Protein AF-A0A920VJS2-F1 (afdb_monomer_lite)

Secondary structure (DSSP, 8-state):
--------------------------------S--GGG--GGGS---TT--HHHHHHSSS-EEEEEEEETTEEEEEEEE----TT--TBTTTB-TTSPPPS-SSPPPEEEESSPP-------

Structure (mmCIF, N/CA/C/O backbone):
data_AF-A0A920VJS2-F1
#
_entry.id   AF-A0A920VJS2-F1
#
loop_
_atom_site.group_PDB
_atom_site.id
_atom_site.type_symbol
_atom_site.label_atom_id
_atom_site.label_alt_id
_atom_site.label_comp_id
_atom_site.label_asym_id
_atom_site.label_entity_id
_atom_site.label_seq_id
_atom_site.pdbx_PDB_ins_code
_atom_site.Cartn_x
_atom_site.Cartn_y
_atom_site.Cartn_z
_atom_site.occupancy
_atom_site.B_iso_or_equiv
_atom_site.auth_seq_id
_atom_site.auth_comp_id
_atom_site.auth_asym_id
_atom_site.auth_atom_id
_atom_site.pdbx_PDB_model_num
ATOM 1 N N . MET A 1 1 ? -6.999 79.832 37.143 1.00 40.31 1 MET A N 1
ATOM 2 C CA . MET A 1 1 ? -7.218 80.051 35.693 1.00 40.31 1 MET A CA 1
ATOM 3 C C . MET A 1 1 ? -7.128 78.674 35.048 1.00 40.31 1 MET A C 1
ATOM 5 O O . MET A 1 1 ? -6.073 78.083 35.143 1.00 40.31 1 MET A O 1
ATOM 9 N N . ARG A 1 2 ? -8.162 78.013 34.533 1.00 49.00 2 ARG A N 1
ATOM 10 C CA . ARG A 1 2 ? -9.349 78.442 33.795 1.00 49.00 2 ARG A CA 1
ATOM 11 C C . ARG A 1 2 ? -10.411 77.348 33.998 1.00 49.00 2 ARG A C 1
ATOM 13 O O . ARG A 1 2 ? -10.088 76.167 34.033 1.00 49.00 2 ARG A O 1
ATOM 20 N N . HIS A 1 3 ? -11.641 77.786 34.221 1.00 42.69 3 HIS A N 1
ATOM 21 C CA . HIS A 1 3 ? -12.819 76.976 34.513 1.00 42.69 3 HIS A CA 1
ATOM 22 C C . HIS A 1 3 ? -13.339 76.235 33.277 1.00 42.69 3 HIS A C 1
ATOM 24 O O . HIS A 1 3 ? -13.283 76.801 32.190 1.00 42.69 3 HIS A O 1
ATOM 30 N N . GLN A 1 4 ? -13.963 75.073 33.487 1.00 55.25 4 GLN A N 1
ATOM 31 C CA . GLN A 1 4 ? -15.057 74.504 32.676 1.00 55.25 4 GLN A CA 1
ATOM 32 C C . GLN A 1 4 ? -15.723 73.406 33.535 1.00 55.25 4 GLN A C 1
ATOM 34 O O . GLN A 1 4 ? -15.227 72.295 33.631 1.00 55.25 4 GLN A O 1
ATOM 39 N N . ARG A 1 5 ? -16.561 73.773 34.513 1.00 54.84 5 ARG A N 1
ATOM 40 C CA . ARG A 1 5 ? -18.038 73.818 34.456 1.00 54.84 5 ARG A CA 1
ATOM 41 C C . ARG A 1 5 ? -18.692 72.520 33.959 1.00 54.84 5 ARG A C 1
ATOM 43 O O . ARG A 1 5 ? -18.907 72.337 32.769 1.00 54.84 5 ARG A O 1
ATOM 50 N N . PHE A 1 6 ? -19.059 71.695 34.940 1.00 47.50 6 PHE A N 1
ATOM 51 C CA . PHE A 1 6 ? -20.085 70.657 34.882 1.00 47.50 6 PHE A CA 1
ATOM 52 C C . PHE A 1 6 ? -21.443 71.228 34.429 1.00 47.50 6 PHE A C 1
ATOM 54 O O . PHE A 1 6 ? -21.915 72.217 34.989 1.00 47.50 6 PHE A O 1
ATOM 61 N N . ALA A 1 7 ? -22.074 70.561 33.465 1.00 56.50 7 ALA A N 1
ATOM 62 C CA . ALA A 1 7 ? -23.500 70.601 33.127 1.00 56.50 7 ALA A CA 1
ATOM 63 C C . ALA A 1 7 ? -23.780 69.309 32.332 1.00 56.50 7 ALA A C 1
ATOM 65 O O . ALA A 1 7 ? -23.021 69.003 31.425 1.00 56.50 7 ALA A O 1
ATOM 66 N N . GLY A 1 8 ? -24.769 68.465 32.590 1.00 46.72 8 GLY A N 1
ATOM 67 C CA . GLY A 1 8 ? -25.819 68.432 33.588 1.00 46.72 8 GLY A CA 1
ATOM 68 C C . GLY A 1 8 ? -26.556 67.088 33.474 1.00 46.72 8 GLY A C 1
ATOM 69 O O . GLY A 1 8 ? -26.403 66.370 32.490 1.00 46.72 8 GLY A O 1
ATOM 70 N N . SER A 1 9 ? -27.365 66.810 34.493 1.00 53.47 9 SER A N 1
ATOM 71 C CA . SER A 1 9 ? -28.583 65.989 34.441 1.00 53.47 9 SER A CA 1
ATOM 72 C C . SER A 1 9 ? -28.469 64.483 34.166 1.00 53.47 9 SER A C 1
ATOM 74 O O . SER A 1 9 ? -28.627 63.994 33.055 1.00 53.47 9 SER A O 1
ATOM 76 N N . LEU A 1 10 ? -28.315 63.751 35.273 1.00 51.38 10 LEU A N 1
ATOM 77 C CA . LEU A 1 10 ? -29.266 62.748 35.772 1.00 51.38 10 LEU A CA 1
ATOM 78 C C . LEU A 1 10 ? -30.374 62.308 34.789 1.00 51.38 10 LEU A C 1
ATOM 80 O O . LEU A 1 10 ? -31.390 62.986 34.677 1.00 51.38 10 LEU A O 1
ATOM 84 N N . LEU A 1 11 ? -30.248 61.103 34.230 1.00 54.19 11 LEU A N 1
ATOM 85 C CA . LEU A 1 11 ? -31.375 60.178 34.114 1.00 54.19 11 LEU A CA 1
ATOM 86 C C . LEU A 1 11 ? -30.905 58.761 34.445 1.00 54.19 11 LEU A C 1
ATOM 88 O O . LEU A 1 11 ? -30.004 58.194 33.833 1.00 54.19 11 LEU A O 1
ATOM 92 N N . ILE A 1 12 ? -31.540 58.241 35.486 1.00 56.69 12 ILE A N 1
ATOM 93 C CA . ILE A 1 12 ? -31.446 56.890 36.011 1.00 56.69 12 ILE A CA 1
ATOM 94 C C . ILE A 1 12 ? -31.999 55.947 34.940 1.00 56.69 12 ILE A C 1
ATOM 96 O O . ILE A 1 12 ? -33.199 55.924 34.688 1.00 56.69 12 ILE A O 1
ATOM 100 N N . GLY A 1 13 ? -31.118 55.177 34.313 1.00 51.78 13 GLY A N 1
ATOM 101 C CA . GLY A 1 13 ? -31.475 54.031 33.487 1.00 51.78 13 GLY A CA 1
ATOM 102 C C . GLY A 1 13 ? -30.937 52.772 34.146 1.00 51.78 13 GLY A C 1
ATOM 103 O O . GLY A 1 13 ? -29.876 52.286 33.772 1.00 51.78 13 GLY A O 1
ATOM 104 N N . VAL A 1 14 ? -31.639 52.269 35.163 1.00 56.59 14 VAL A N 1
ATOM 105 C CA . VAL A 1 14 ? -31.426 50.912 35.680 1.00 56.59 14 VAL A CA 1
ATOM 106 C C . VAL A 1 14 ? -31.945 49.954 34.611 1.00 56.59 14 VAL A C 1
ATOM 108 O O . VAL A 1 14 ? -33.103 49.550 34.618 1.00 56.59 14 VAL A O 1
ATOM 111 N N . SER A 1 15 ? -31.101 49.622 33.641 1.00 56.94 15 SER A N 1
ATOM 112 C CA . SER A 1 15 ? -31.339 48.483 32.765 1.00 56.94 15 SER A CA 1
ATOM 113 C C . SER A 1 15 ? -30.997 47.219 33.547 1.00 56.94 15 SER A C 1
ATOM 115 O O . SER A 1 15 ? -29.845 46.788 33.598 1.00 56.94 15 SER A O 1
ATOM 117 N N . VAL A 1 16 ? -32.025 46.656 34.190 1.00 59.31 16 VAL A N 1
ATOM 118 C CA . VAL A 1 16 ? -32.076 45.261 34.637 1.00 59.31 16 VAL A CA 1
ATOM 119 C C . VAL A 1 16 ? -31.898 44.389 33.393 1.00 59.31 16 VAL A C 1
ATOM 121 O O . VAL A 1 16 ? -32.855 44.063 32.696 1.00 59.31 16 VAL A O 1
ATOM 124 N N . GLY A 1 17 ? -30.648 44.070 33.068 1.00 55.94 17 GLY A N 1
ATOM 125 C CA . GLY A 1 17 ? -30.332 43.017 32.116 1.00 55.94 17 GLY A CA 1
ATOM 126 C C . GLY A 1 17 ? -30.635 41.687 32.784 1.00 55.94 17 GLY A C 1
ATOM 127 O O . GLY A 1 17 ? -29.929 41.296 33.713 1.00 55.94 17 GLY A O 1
ATOM 128 N N . LEU A 1 18 ? -31.714 41.030 32.352 1.00 58.72 18 LEU A N 1
ATOM 129 C CA . LEU A 1 18 ? -32.032 39.661 32.735 1.00 58.72 18 LEU A CA 1
ATOM 130 C C . LEU A 1 18 ? -30.788 38.786 32.553 1.00 58.72 18 LEU A C 1
ATOM 132 O O . LEU A 1 18 ? -30.291 38.607 31.441 1.00 58.72 18 LEU A O 1
ATOM 136 N N . LEU A 1 19 ? -30.331 38.209 33.660 1.00 58.69 19 LEU A N 1
ATOM 137 C CA . LEU A 1 19 ? -29.404 37.092 33.684 1.00 58.69 19 LEU A CA 1
ATOM 138 C C . LEU A 1 19 ? -30.169 35.868 33.160 1.00 58.69 19 LEU A C 1
ATOM 140 O O . LEU A 1 19 ? -30.732 35.084 33.920 1.00 58.69 19 LEU A O 1
ATOM 144 N N . ALA A 1 20 ? -30.266 35.744 31.839 1.00 43.41 20 ALA A N 1
ATOM 145 C CA . ALA A 1 20 ? -30.648 34.489 31.228 1.00 43.41 20 ALA A CA 1
ATOM 146 C C . ALA A 1 20 ? -29.435 33.559 31.341 1.00 43.41 20 ALA A C 1
ATOM 148 O O . ALA A 1 20 ? -28.423 33.767 30.673 1.00 43.41 20 ALA A O 1
ATOM 149 N N . CYS A 1 21 ? -29.538 32.515 32.165 1.00 53.91 21 CYS A N 1
ATOM 150 C CA . CYS A 1 21 ? -28.802 31.279 31.923 1.00 53.91 21 CYS A CA 1
ATOM 151 C C . CYS A 1 21 ? -29.292 30.704 30.585 1.00 53.91 21 CYS A C 1
ATOM 153 O O . CYS A 1 21 ? -30.068 29.757 30.543 1.00 53.91 21 CYS A O 1
ATOM 155 N N . GLY A 1 22 ? -28.856 31.308 29.481 1.00 48.66 22 GLY A N 1
ATOM 156 C CA . GLY A 1 22 ? -28.837 30.690 28.167 1.00 48.66 22 GLY A CA 1
ATOM 157 C C . GLY A 1 22 ? -27.683 29.705 28.160 1.00 48.66 22 GLY A C 1
ATOM 158 O O . GLY A 1 22 ? -26.642 29.964 27.567 1.00 48.66 22 GLY A O 1
ATOM 159 N N . GLY A 1 23 ? -27.839 28.620 28.922 1.00 41.88 23 GLY A N 1
ATOM 160 C CA . GLY A 1 23 ? -27.014 27.444 28.747 1.00 41.88 23 GLY A CA 1
ATOM 161 C C . GLY A 1 23 ? -27.247 26.976 27.323 1.00 41.88 23 GLY A C 1
ATOM 162 O O . GLY A 1 23 ? -28.293 26.402 27.023 1.00 41.88 23 GLY A O 1
ATOM 163 N N . ASN A 1 24 ? -26.289 27.264 26.449 1.00 48.38 24 ASN A N 1
ATOM 164 C CA . ASN A 1 24 ? -26.153 26.576 25.183 1.00 48.38 24 ASN A CA 1
ATOM 165 C C . ASN A 1 24 ? -25.807 25.128 25.536 1.00 48.38 24 ASN A C 1
ATOM 167 O O . ASN A 1 24 ? -24.648 24.732 25.571 1.00 48.38 24 ASN A O 1
ATOM 171 N N . ALA A 1 25 ? -26.823 24.339 25.876 1.00 45.47 25 ALA A N 1
ATOM 172 C CA . ALA A 1 25 ? -26.763 22.913 25.661 1.00 45.47 25 ALA A CA 1
ATOM 173 C C . ALA A 1 25 ? -26.771 22.758 24.142 1.00 45.47 25 ALA A C 1
ATOM 175 O O . ALA A 1 25 ? -27.825 22.611 23.521 1.00 45.47 25 ALA A O 1
ATOM 176 N N . GLU A 1 26 ? -25.587 22.888 23.539 1.00 45.81 26 GLU A N 1
ATOM 177 C CA . GLU A 1 26 ? -25.295 22.263 22.263 1.00 45.81 26 GLU A CA 1
ATOM 178 C C . GLU A 1 26 ? -25.679 20.804 22.455 1.00 45.81 26 GLU A C 1
ATOM 180 O O . GLU A 1 26 ? -24.975 20.009 23.074 1.00 45.81 26 GLU A O 1
ATOM 185 N N . THR A 1 27 ? -26.899 20.500 22.021 1.00 40.72 27 THR A N 1
ATOM 186 C CA . THR A 1 27 ? -27.347 19.145 21.802 1.00 40.72 27 THR A CA 1
ATOM 187 C C . THR A 1 27 ? -26.340 18.604 20.813 1.00 40.72 27 THR A C 1
ATOM 189 O O . THR A 1 27 ? -26.380 18.938 19.630 1.00 40.72 27 THR A O 1
ATOM 192 N N . GLN A 1 28 ? -25.375 17.848 21.329 1.00 46.50 28 GLN A N 1
ATOM 193 C CA . GLN A 1 28 ? -24.562 16.968 20.524 1.00 46.50 28 GLN A CA 1
ATOM 194 C C . GLN A 1 28 ? -25.572 16.076 19.830 1.00 46.50 28 GLN A C 1
ATOM 196 O O . GLN A 1 28 ? -26.199 15.215 20.453 1.00 46.50 28 GLN A O 1
ATOM 201 N N . ALA A 1 29 ? -25.805 16.381 18.553 1.00 44.97 29 ALA A N 1
ATOM 202 C CA . ALA A 1 29 ? -26.405 15.437 17.647 1.00 44.97 29 ALA A CA 1
ATOM 203 C C . ALA A 1 29 ? -25.696 14.112 17.921 1.00 44.97 29 ALA A C 1
ATOM 205 O O . ALA A 1 29 ? -24.460 14.059 17.955 1.00 44.97 29 ALA A O 1
ATOM 206 N N . ALA A 1 30 ? -26.488 13.085 18.233 1.00 45.16 30 ALA A N 1
ATOM 207 C CA . ALA A 1 30 ? -26.000 11.719 18.268 1.00 45.16 30 ALA A CA 1
ATOM 208 C C . ALA A 1 30 ? -25.097 11.536 17.042 1.00 45.16 30 ALA A C 1
ATOM 210 O O . ALA A 1 30 ? -25.489 12.025 15.976 1.00 45.16 30 ALA A O 1
ATOM 211 N N . PRO A 1 31 ? -23.896 10.945 17.189 1.00 47.59 31 PRO A N 1
ATOM 212 C CA . PRO A 1 31 ? -22.996 10.808 16.059 1.00 47.59 31 PRO A CA 1
ATOM 213 C C . PRO A 1 31 ? -23.802 10.194 14.922 1.00 47.59 31 PRO A C 1
ATOM 215 O O . PRO A 1 31 ? -24.432 9.147 15.104 1.00 47.59 31 PRO A O 1
ATOM 218 N N . GLU A 1 32 ? -23.859 10.926 13.805 1.00 54.16 32 GLU A N 1
ATOM 219 C CA . GLU A 1 32 ? -24.397 10.413 12.556 1.00 54.16 32 GLU A CA 1
ATOM 220 C C . GLU A 1 32 ? -23.826 9.015 12.341 1.00 54.16 32 GLU A C 1
ATOM 222 O O . GLU A 1 32 ? -22.688 8.741 12.737 1.00 54.16 32 GLU A O 1
ATOM 227 N N . GLU A 1 33 ? -24.646 8.135 11.768 1.00 52.91 33 GLU A N 1
ATOM 228 C CA . GLU A 1 33 ? -24.279 6.779 11.369 1.00 52.91 33 GLU A CA 1
ATOM 229 C C . GLU A 1 33 ? -22.789 6.680 11.043 1.00 52.91 33 GLU A C 1
ATOM 231 O O . GLU A 1 33 ? -22.273 7.453 10.242 1.00 52.91 33 GLU A O 1
ATOM 236 N N . MET A 1 34 ? -22.100 5.766 11.722 1.00 45.97 34 MET A N 1
ATOM 237 C CA . MET A 1 34 ? -20.654 5.586 11.680 1.00 45.97 34 MET A CA 1
ATOM 238 C C . MET A 1 34 ? -20.188 5.409 10.221 1.00 45.97 34 MET A C 1
ATOM 240 O O . MET A 1 34 ? -20.242 4.319 9.652 1.00 45.97 34 MET A O 1
ATOM 244 N N . GLN A 1 35 ? -19.815 6.516 9.578 1.00 56.16 35 GLN A N 1
ATOM 245 C CA . GLN A 1 35 ? -19.529 6.557 8.154 1.00 56.16 35 GLN A CA 1
ATOM 246 C C . GLN A 1 35 ? -18.159 5.935 7.906 1.00 56.16 35 GLN A C 1
ATOM 248 O O . GLN A 1 35 ? -17.127 6.392 8.388 1.00 56.16 35 GLN A O 1
ATOM 253 N N . VAL A 1 36 ? -18.157 4.912 7.060 1.00 55.75 36 VAL A N 1
ATOM 254 C CA . VAL A 1 36 ? -16.974 4.235 6.515 1.00 55.75 36 VAL A CA 1
ATOM 255 C C . VAL A 1 36 ? -16.025 5.202 5.765 1.00 55.75 36 VAL A C 1
ATOM 257 O O . VAL A 1 36 ? -14.897 4.846 5.433 1.00 55.75 36 VAL A O 1
ATOM 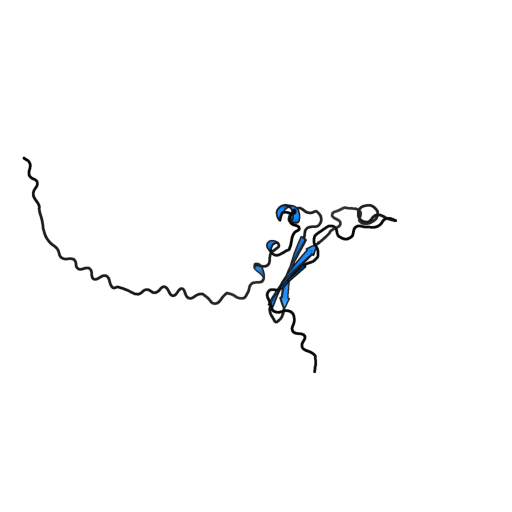260 N N . ALA A 1 37 ? -16.470 6.435 5.513 1.00 55.50 37 ALA A N 1
ATOM 261 C CA . ALA A 1 37 ? -15.804 7.445 4.702 1.00 55.50 37 ALA A CA 1
ATOM 262 C C . ALA A 1 37 ? -14.491 8.003 5.285 1.00 55.50 37 ALA A C 1
ATOM 264 O O . ALA A 1 37 ? -13.688 8.512 4.509 1.00 55.50 37 ALA A O 1
ATOM 265 N N . ASP A 1 38 ? -14.244 7.896 6.595 1.00 63.31 38 ASP A N 1
ATOM 266 C CA . ASP A 1 38 ? -13.021 8.453 7.213 1.00 63.31 38 ASP A CA 1
ATOM 267 C C . ASP A 1 38 ? -11.839 7.462 7.244 1.00 63.31 38 ASP A C 1
ATOM 269 O O . ASP A 1 38 ? -10.721 7.772 7.646 1.00 63.31 38 ASP A O 1
ATOM 273 N N . LEU A 1 39 ? -12.064 6.231 6.784 1.00 71.00 39 LEU A N 1
ATOM 274 C CA . LEU A 1 39 ? -11.034 5.205 6.720 1.00 71.00 39 LEU A CA 1
ATOM 275 C C . LEU A 1 39 ? -10.196 5.371 5.447 1.00 71.00 39 LEU A C 1
ATOM 277 O O . LEU A 1 39 ? -10.549 4.873 4.376 1.00 71.00 39 LEU A O 1
ATOM 281 N N . THR A 1 40 ? -9.081 6.090 5.566 1.00 75.00 40 THR A N 1
ATOM 282 C CA . THR A 1 40 ? -8.243 6.489 4.427 1.00 75.00 40 THR A CA 1
ATOM 283 C C . THR A 1 40 ? -6.851 5.847 4.450 1.00 75.00 40 THR A C 1
ATOM 285 O O . THR A 1 40 ? -6.503 5.069 5.337 1.00 75.00 40 THR A O 1
ATOM 288 N N . MET A 1 41 ? -6.039 6.156 3.432 1.00 75.50 41 MET A N 1
ATOM 289 C CA . MET A 1 41 ? -4.656 5.673 3.286 1.00 75.50 41 MET A CA 1
ATOM 290 C C . MET A 1 41 ? -3.764 6.019 4.479 1.00 75.50 41 MET A C 1
ATOM 292 O O . MET A 1 41 ? -2.753 5.356 4.691 1.00 75.50 41 MET A O 1
ATOM 296 N N . ASP A 1 42 ? -4.134 7.032 5.253 1.00 81.88 42 ASP A N 1
ATOM 297 C CA . ASP A 1 42 ? -3.324 7.551 6.350 1.00 81.88 42 ASP A CA 1
ATOM 298 C C . ASP A 1 42 ? -3.304 6.582 7.548 1.00 81.88 42 ASP A C 1
ATOM 300 O O . ASP A 1 42 ? -2.352 6.580 8.324 1.00 81.88 42 ASP A O 1
ATOM 304 N N . GLU A 1 43 ? -4.291 5.680 7.627 1.00 81.94 43 GLU A N 1
ATOM 305 C CA . GLU A 1 43 ? -4.335 4.569 8.587 1.00 81.94 43 GLU A CA 1
ATOM 306 C C . GLU A 1 43 ? -3.392 3.420 8.210 1.00 81.94 43 GLU A C 1
ATOM 308 O O . GLU A 1 43 ? -3.050 2.574 9.040 1.00 81.94 43 GLU A O 1
ATOM 313 N N . CYS A 1 44 ? -2.965 3.355 6.947 1.00 86.44 44 CYS A N 1
ATOM 314 C CA . CYS A 1 44 ? -2.087 2.296 6.492 1.00 86.44 44 CYS A CA 1
ATOM 315 C C . CYS A 1 44 ? -0.669 2.520 7.005 1.00 86.44 44 CYS A C 1
ATOM 317 O O . CYS A 1 44 ? -0.040 3.545 6.750 1.00 86.44 44 CYS A O 1
ATOM 319 N N . TRP A 1 45 ? -0.115 1.496 7.650 1.00 88.31 45 TRP A N 1
ATOM 320 C CA . TRP A 1 45 ? 1.289 1.518 8.037 1.00 88.31 45 TRP A CA 1
ATOM 321 C C . TRP A 1 45 ? 2.205 1.654 6.809 1.00 88.31 45 TRP A C 1
ATOM 323 O O . TRP A 1 45 ? 2.112 0.864 5.861 1.00 88.31 45 TRP A O 1
ATOM 333 N N . LEU A 1 46 ? 3.105 2.638 6.864 1.00 89.56 46 LEU A N 1
ATOM 334 C CA . LEU A 1 46 ? 4.181 2.872 5.903 1.00 89.56 46 LEU A CA 1
ATOM 335 C C . LEU A 1 46 ? 5.537 2.665 6.580 1.00 89.56 46 LEU A C 1
ATOM 337 O O . LEU A 1 46 ? 5.682 2.852 7.793 1.00 89.56 46 LEU A O 1
ATOM 341 N N . ARG A 1 47 ? 6.549 2.294 5.791 1.00 89.19 47 ARG A N 1
ATOM 342 C CA . ARG A 1 47 ? 7.923 2.201 6.298 1.00 89.19 47 ARG A CA 1
ATOM 343 C C . ARG A 1 47 ? 8.424 3.609 6.680 1.00 89.19 47 ARG A C 1
ATOM 345 O O . ARG A 1 47 ? 8.096 4.546 5.955 1.00 89.19 47 ARG A O 1
ATOM 352 N N . PRO A 1 48 ? 9.213 3.791 7.758 1.00 89.75 48 PRO A N 1
ATOM 353 C CA . PRO A 1 48 ? 9.560 5.125 8.278 1.00 89.75 48 PRO A CA 1
ATOM 354 C C . PRO A 1 48 ? 10.187 6.093 7.262 1.00 89.75 48 PRO A C 1
ATOM 356 O O . PRO A 1 48 ? 10.015 7.301 7.360 1.00 89.75 48 PRO A O 1
ATOM 359 N N . GLU A 1 49 ? 10.911 5.568 6.281 1.00 89.50 49 GLU A N 1
ATOM 360 C CA . GLU A 1 49 ? 11.557 6.316 5.200 1.00 89.50 49 GLU A CA 1
ATOM 361 C C . GLU A 1 49 ? 10.638 6.647 4.011 1.00 89.50 49 GLU A C 1
ATOM 363 O O . GLU A 1 49 ? 11.089 7.260 3.049 1.00 89.50 49 GLU A O 1
ATOM 368 N N . THR A 1 50 ? 9.378 6.211 4.028 1.00 89.44 50 THR A N 1
ATOM 369 C CA . THR A 1 50 ? 8.418 6.436 2.941 1.00 89.44 50 THR A CA 1
ATOM 370 C C . THR A 1 50 ? 7.393 7.487 3.349 1.00 89.44 50 THR A C 1
ATOM 372 O O . THR A 1 50 ? 6.638 7.284 4.299 1.00 89.44 50 THR A O 1
ATOM 375 N N . SER A 1 51 ? 7.305 8.580 2.587 1.00 90.44 51 SER A N 1
ATOM 376 C CA . SER A 1 51 ? 6.221 9.552 2.744 1.00 90.44 51 SER A CA 1
ATOM 377 C C . SER A 1 51 ? 4.918 9.069 2.090 1.00 90.44 51 SER A C 1
ATOM 379 O O . SER A 1 51 ? 4.916 8.222 1.194 1.00 90.44 51 SER A O 1
ATOM 381 N N . GLN A 1 52 ? 3.777 9.632 2.496 1.00 88.06 52 GLN A N 1
ATOM 382 C CA . GLN A 1 52 ? 2.499 9.313 1.849 1.00 88.06 52 GLN A CA 1
ATOM 383 C C . GLN A 1 52 ? 2.480 9.689 0.361 1.00 88.06 52 GLN A C 1
ATOM 385 O O . GLN A 1 52 ? 1.862 8.990 -0.442 1.00 88.06 52 GLN A O 1
ATOM 390 N N . GLU A 1 53 ? 3.145 10.783 -0.011 1.00 90.00 53 GLU A N 1
ATOM 391 C CA . GLU A 1 53 ? 3.251 11.218 -1.403 1.00 90.00 53 GLU A CA 1
ATOM 392 C C . GLU A 1 53 ? 4.047 10.200 -2.223 1.00 90.00 53 GLU A C 1
ATOM 394 O O . GLU A 1 53 ? 3.552 9.715 -3.242 1.00 90.00 53 GLU A O 1
ATOM 399 N N . ASP A 1 54 ? 5.206 9.770 -1.715 1.00 90.88 54 ASP A N 1
ATOM 400 C CA . ASP A 1 54 ? 6.027 8.742 -2.360 1.00 90.88 54 ASP A CA 1
ATOM 401 C C . ASP A 1 54 ? 5.263 7.423 -2.503 1.00 90.88 54 ASP A C 1
ATOM 403 O O . ASP A 1 54 ? 5.331 6.766 -3.543 1.00 90.88 54 ASP A O 1
ATOM 407 N N . ALA A 1 55 ? 4.497 7.035 -1.476 1.00 88.44 55 ALA A N 1
ATOM 408 C CA . ALA A 1 55 ? 3.673 5.831 -1.498 1.00 88.44 55 ALA A CA 1
ATOM 409 C C . ALA A 1 55 ? 2.569 5.893 -2.570 1.00 88.44 55 ALA A C 1
AT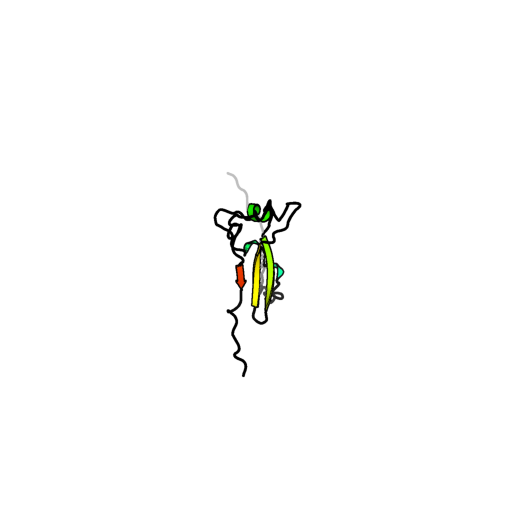OM 411 O O . ALA A 1 55 ? 2.325 4.903 -3.267 1.00 88.44 55 ALA A O 1
ATOM 412 N N . ARG A 1 56 ? 1.921 7.054 -2.738 1.00 87.25 56 ARG A N 1
ATOM 413 C CA . ARG A 1 56 ? 0.884 7.285 -3.761 1.00 87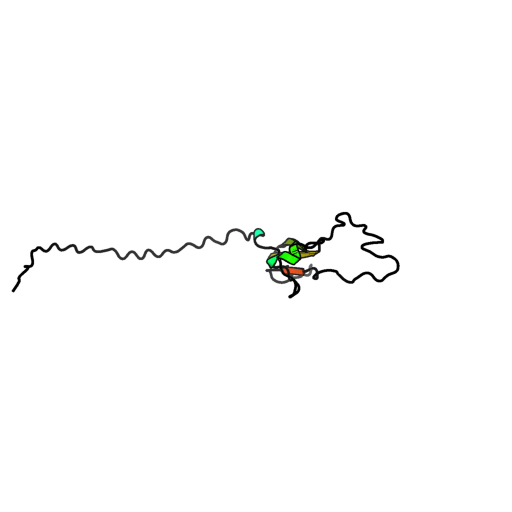.25 56 ARG A CA 1
ATOM 414 C C . ARG A 1 56 ? 1.478 7.376 -5.170 1.00 87.25 56 ARG A C 1
ATOM 416 O O . ARG A 1 56 ? 0.832 6.953 -6.126 1.00 87.25 56 ARG A O 1
ATOM 423 N N . ALA A 1 57 ? 2.711 7.865 -5.296 1.00 89.81 57 ALA A N 1
ATOM 424 C CA . ALA A 1 57 ? 3.421 7.991 -6.566 1.00 89.81 57 ALA A CA 1
ATOM 425 C C . ALA A 1 57 ? 3.938 6.651 -7.130 1.00 89.81 57 ALA A C 1
ATOM 427 O O . ALA A 1 57 ? 4.361 6.589 -8.288 1.00 89.81 57 ALA A O 1
ATOM 428 N N . ARG A 1 58 ? 3.907 5.558 -6.351 1.00 88.38 58 ARG A N 1
ATOM 429 C CA . ARG A 1 58 ? 4.421 4.251 -6.789 1.00 88.38 58 ARG A CA 1
ATOM 430 C C . ARG A 1 58 ? 3.730 3.745 -8.058 1.00 88.38 58 ARG A C 1
ATOM 432 O O . ARG A 1 58 ? 2.524 3.888 -8.278 1.00 88.38 58 ARG A O 1
ATOM 439 N N . VAL A 1 59 ? 4.507 3.022 -8.868 1.00 86.44 59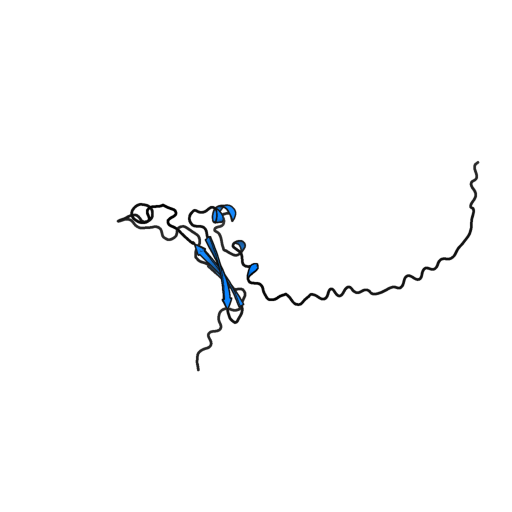 VAL A N 1
ATOM 440 C CA . VAL A 1 59 ? 3.991 2.278 -10.031 1.00 86.44 59 VAL A CA 1
ATOM 441 C C . VAL A 1 59 ? 3.023 1.164 -9.596 1.00 86.44 59 VAL A C 1
ATOM 443 O O . VAL A 1 59 ? 2.125 0.781 -10.335 1.00 86.44 59 VAL A O 1
ATOM 446 N N . SER A 1 60 ? 3.159 0.667 -8.372 1.00 85.38 60 SER A N 1
ATOM 447 C CA . SER A 1 60 ? 2.205 -0.237 -7.732 1.00 85.38 60 SER A CA 1
ATOM 448 C C . SER A 1 60 ? 1.713 0.439 -6.453 1.00 85.38 60 SER A C 1
ATOM 450 O O . SER A 1 60 ? 2.272 0.187 -5.388 1.00 85.38 60 SER A O 1
ATOM 452 N N . PRO A 1 61 ? 0.752 1.371 -6.541 1.00 86.00 61 PRO A N 1
ATOM 453 C CA . PRO A 1 61 ? 0.300 2.118 -5.386 1.00 86.00 61 PRO A CA 1
ATOM 454 C C . PRO A 1 61 ? -0.392 1.178 -4.407 1.00 86.00 61 PRO A C 1
ATOM 456 O O . PRO A 1 61 ? -0.927 0.117 -4.763 1.00 86.00 61 PRO A O 1
ATOM 459 N N . ARG A 1 62 ? -0.388 1.598 -3.149 1.00 89.00 62 ARG A N 1
ATOM 460 C CA . ARG A 1 62 ? -1.192 0.956 -2.123 1.00 89.00 62 ARG A CA 1
ATOM 461 C C . ARG A 1 62 ? -2.668 1.227 -2.404 1.00 89.00 62 ARG A C 1
ATOM 463 O O . ARG A 1 62 ? -3.030 2.286 -2.912 1.00 89.00 62 ARG A O 1
ATOM 470 N N . SER A 1 63 ? -3.504 0.254 -2.086 1.00 89.69 63 SER A N 1
ATOM 471 C CA . SER A 1 63 ? -4.954 0.348 -2.130 1.00 89.69 63 SER A CA 1
ATOM 472 C C . SER A 1 63 ? -5.509 0.197 -0.720 1.00 89.69 63 SER A C 1
ATOM 474 O O . SER A 1 63 ? -4.948 -0.521 0.115 1.00 89.69 63 SER A O 1
ATOM 476 N N . VAL A 1 64 ? -6.605 0.907 -0.482 1.00 90.56 64 VAL A N 1
ATOM 477 C CA . VAL A 1 64 ? -7.327 0.968 0.786 1.00 90.56 64 VAL A CA 1
ATOM 478 C C . VAL A 1 64 ? -8.720 0.464 0.509 1.00 90.56 64 VAL A C 1
ATOM 480 O O . VAL A 1 64 ? -9.402 0.948 -0.394 1.00 90.56 64 VAL A O 1
ATOM 483 N N . THR A 1 65 ? -9.148 -0.533 1.263 1.00 91.69 65 THR A N 1
ATOM 484 C CA . THR A 1 65 ? -10.515 -1.025 1.186 1.00 91.69 65 THR A CA 1
ATOM 485 C C . THR A 1 65 ? -11.101 -1.010 2.582 1.00 91.69 65 THR A C 1
ATOM 487 O O . THR A 1 65 ? -10.616 -1.745 3.446 1.00 91.69 65 THR A O 1
ATOM 490 N N . PRO A 1 66 ? -12.118 -0.177 2.836 1.00 89.50 66 PRO A N 1
ATOM 491 C CA . PRO A 1 66 ? -12.817 -0.253 4.094 1.00 89.50 66 PRO A CA 1
ATOM 492 C C . PRO A 1 66 ? -13.552 -1.587 4.212 1.00 89.50 66 PRO A C 1
ATOM 494 O O . PRO A 1 66 ? -14.072 -2.127 3.233 1.00 89.50 66 PRO A O 1
ATOM 497 N N . VAL A 1 67 ? -13.607 -2.106 5.430 1.00 87.25 67 VAL A N 1
ATOM 498 C CA . VAL A 1 67 ? -14.320 -3.331 5.770 1.00 87.25 67 VAL A CA 1
ATOM 499 C C . VAL A 1 67 ? -15.273 -3.058 6.924 1.00 87.25 67 VAL A C 1
ATOM 501 O O . VAL A 1 67 ? -14.919 -2.403 7.902 1.00 87.25 67 VAL A O 1
ATOM 504 N N . THR A 1 68 ? -16.483 -3.591 6.823 1.00 86.69 68 THR A N 1
ATOM 505 C CA . THR A 1 68 ? -17.496 -3.529 7.879 1.00 86.69 68 THR A CA 1
ATOM 506 C C . THR A 1 68 ? -17.902 -4.951 8.236 1.00 86.69 68 THR A C 1
ATOM 508 O O . THR A 1 68 ? -18.000 -5.816 7.365 1.00 86.69 68 THR A O 1
ATOM 511 N N . PHE A 1 69 ? -18.112 -5.210 9.520 1.00 84.81 69 PHE A N 1
ATOM 512 C CA . PHE A 1 69 ? -18.552 -6.494 10.055 1.00 84.81 69 PHE A CA 1
ATOM 513 C C . PHE A 1 69 ? -19.540 -6.259 11.202 1.00 84.81 69 PHE A C 1
ATOM 515 O O . PHE A 1 69 ? -19.678 -5.141 11.687 1.00 84.81 69 PHE A O 1
ATOM 522 N N . GLU A 1 70 ? -20.228 -7.315 11.645 1.00 82.69 70 GLU A N 1
ATOM 523 C CA . GLU A 1 70 ? -21.326 -7.241 12.630 1.00 82.69 70 GLU A CA 1
ATOM 524 C C . GLU A 1 70 ? -20.992 -6.396 13.871 1.00 82.69 70 GLU A C 1
ATOM 526 O O . GLU A 1 70 ? -21.841 -5.674 14.379 1.00 82.69 70 GLU A O 1
ATOM 531 N N . ASN A 1 71 ? -19.737 -6.452 14.323 1.00 79.94 71 ASN A N 1
ATOM 532 C CA . ASN A 1 71 ? -19.280 -5.833 15.566 1.00 79.94 71 ASN A CA 1
ATOM 533 C C . ASN A 1 71 ? -18.202 -4.752 15.361 1.00 79.94 71 ASN A C 1
ATOM 535 O O . ASN A 1 71 ? -17.409 -4.503 16.272 1.00 79.94 71 ASN A O 1
ATOM 539 N N . GLY A 1 72 ? -18.115 -4.138 14.176 1.00 83.50 72 GLY A N 1
ATOM 540 C CA . GLY A 1 72 ? -17.185 -3.030 13.957 1.00 83.50 72 GLY A CA 1
ATOM 541 C C . GLY A 1 72 ? -16.810 -2.764 12.504 1.00 83.50 72 GLY A C 1
ATOM 542 O O . GLY A 1 72 ? -17.410 -3.269 11.557 1.00 83.50 72 GLY A O 1
ATOM 543 N N . GLN A 1 73 ? -15.775 -1.945 12.346 1.00 86.88 73 GLN A N 1
ATOM 544 C CA . GLN A 1 73 ? -15.236 -1.547 11.052 1.00 86.88 73 GLN A CA 1
ATOM 545 C C . GLN A 1 73 ? -13.715 -1.640 11.040 1.00 86.88 73 GLN A C 1
ATOM 547 O O . GLN A 1 73 ? -13.067 -1.872 12.065 1.00 86.88 73 GLN A O 1
ATOM 552 N N . GLY A 1 74 ? -13.141 -1.480 9.859 1.00 88.75 74 GLY A N 1
ATOM 553 C CA . GLY A 1 74 ? -11.712 -1.560 9.673 1.00 88.75 74 GLY A CA 1
ATOM 554 C C . GLY A 1 74 ? -11.259 -1.197 8.274 1.00 88.75 74 GLY A C 1
ATOM 555 O O . GLY A 1 74 ? -12.056 -0.852 7.404 1.00 88.75 74 GLY A O 1
ATOM 556 N N . VAL A 1 75 ? -9.955 -1.313 8.064 1.00 91.31 75 VAL A N 1
ATOM 557 C CA . VAL A 1 75 ? -9.276 -0.955 6.822 1.00 91.31 75 VAL A CA 1
ATOM 558 C C . VAL A 1 75 ? -8.359 -2.079 6.404 1.00 91.31 75 VAL A C 1
ATOM 560 O O . VAL A 1 75 ? -7.499 -2.508 7.174 1.00 91.31 75 VAL A O 1
ATOM 563 N N . LEU A 1 76 ? -8.523 -2.533 5.167 1.00 92.12 76 LEU A N 1
ATOM 564 C CA . LEU A 1 76 ? -7.575 -3.400 4.495 1.00 92.12 76 LEU A CA 1
ATOM 565 C C . LEU A 1 76 ? -6.638 -2.554 3.633 1.00 92.12 76 LEU A C 1
ATOM 567 O O . LEU A 1 76 ? -7.058 -1.919 2.667 1.00 92.12 76 LEU A O 1
ATOM 571 N N . CYS A 1 77 ? -5.357 -2.610 3.963 1.00 92.50 77 CYS A N 1
ATOM 572 C CA . CYS A 1 77 ? -4.281 -1.945 3.254 1.00 92.50 77 CYS A CA 1
ATOM 573 C C . CYS A 1 77 ? -3.450 -2.991 2.503 1.00 92.50 77 CYS A C 1
ATOM 575 O O . CYS A 1 77 ? -2.858 -3.871 3.130 1.00 92.50 77 CYS A O 1
ATOM 577 N N . TYR A 1 78 ? -3.375 -2.908 1.174 1.00 91.44 78 TYR A N 1
ATOM 578 C CA . TYR A 1 78 ? -2.677 -3.902 0.345 1.00 91.44 78 TYR A CA 1
ATOM 579 C C . TYR A 1 78 ? -2.026 -3.272 -0.887 1.00 91.44 78 TYR A C 1
ATOM 581 O O . TYR A 1 78 ? -2.451 -2.226 -1.369 1.00 91.44 78 TYR A O 1
ATOM 589 N N . GLY A 1 79 ? -0.974 -3.899 -1.413 1.00 89.50 79 GLY A N 1
ATOM 590 C CA . GLY A 1 79 ? -0.392 -3.482 -2.689 1.00 89.50 79 GLY A CA 1
ATOM 591 C C . GLY A 1 79 ? -1.301 -3.872 -3.855 1.00 89.50 79 GLY A C 1
ATOM 592 O O . GLY A 1 79 ? -1.729 -5.023 -3.931 1.00 89.50 79 GLY A O 1
ATOM 593 N N . ALA A 1 80 ? -1.562 -2.946 -4.781 1.00 88.44 80 ALA A N 1
ATOM 594 C CA . ALA A 1 80 ? -2.352 -3.196 -5.989 1.00 88.44 80 ALA A CA 1
ATOM 595 C C . ALA A 1 80 ? -1.472 -3.089 -7.254 1.00 88.44 80 ALA A C 1
ATOM 597 O O . ALA A 1 80 ? 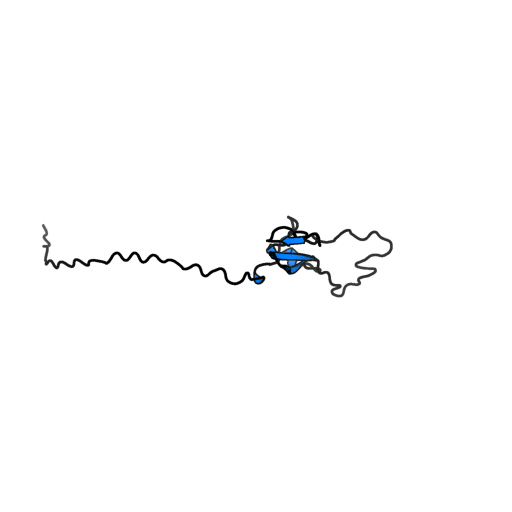-1.587 -2.127 -8.025 1.00 88.44 80 ALA A O 1
ATOM 598 N N . PRO A 1 81 ? -0.539 -4.040 -7.474 1.00 85.50 81 PRO A N 1
ATOM 599 C CA . PRO A 1 81 ? 0.331 -4.004 -8.637 1.00 85.50 81 PRO A CA 1
ATOM 600 C C . PRO A 1 81 ? -0.468 -4.199 -9.925 1.00 85.50 81 PRO A C 1
ATOM 602 O O . PRO A 1 81 ? -1.393 -5.003 -10.006 1.00 85.50 81 PRO A O 1
ATOM 605 N N . SER A 1 82 ? -0.061 -3.483 -10.966 1.00 85.75 82 SER A N 1
ATOM 606 C CA . SER A 1 82 ? -0.568 -3.657 -12.326 1.00 85.75 82 SER A CA 1
ATOM 607 C C . SER A 1 82 ? 0.605 -3.715 -13.299 1.00 85.75 82 SER A C 1
ATOM 609 O O . SER A 1 82 ? 1.679 -3.159 -13.038 1.00 85.75 82 SER A O 1
ATOM 611 N N . ALA A 1 83 ? 0.417 -4.405 -14.428 1.00 85.62 83 ALA A N 1
ATOM 612 C CA . ALA A 1 83 ? 1.464 -4.529 -15.440 1.00 85.62 83 ALA A CA 1
ATOM 613 C C . ALA A 1 83 ? 1.922 -3.144 -15.931 1.00 85.62 83 ALA A C 1
ATOM 615 O O . ALA A 1 83 ? 3.118 -2.910 -16.065 1.00 85.62 83 ALA A O 1
ATOM 616 N N . ARG A 1 84 ? 0.984 -2.196 -16.104 1.00 86.75 84 ARG A N 1
ATOM 617 C CA . ARG A 1 84 ? 1.242 -0.820 -16.580 1.00 86.75 84 ARG A CA 1
ATOM 618 C C . ARG A 1 84 ? 2.127 -0.782 -17.833 1.00 86.75 84 ARG A C 1
ATOM 620 O O . ARG A 1 84 ? 3.046 0.020 -17.925 1.00 86.75 84 ARG A O 1
ATOM 627 N N . GLY A 1 85 ? 1.860 -1.688 -18.774 1.00 86.81 85 GLY A N 1
ATOM 628 C CA . GLY A 1 85 ? 2.618 -1.809 -20.022 1.00 86.81 85 GLY A CA 1
ATOM 629 C C . GLY A 1 85 ? 3.987 -2.490 -19.901 1.00 86.81 85 GLY A C 1
ATOM 630 O O . GLY A 1 85 ? 4.680 -2.568 -20.906 1.00 86.81 85 GLY A O 1
ATOM 631 N N . ARG A 1 86 ? 4.373 -2.988 -18.717 1.00 88.50 86 ARG A N 1
ATOM 632 C CA . ARG A 1 86 ? 5.611 -3.760 -18.507 1.00 88.50 86 ARG A CA 1
ATOM 633 C C . ARG A 1 86 ? 5.426 -5.228 -18.868 1.00 88.50 86 ARG A C 1
ATOM 635 O O . ARG A 1 86 ? 4.335 -5.778 -18.674 1.00 88.50 86 ARG A O 1
ATOM 642 N N . GLU A 1 87 ? 6.500 -5.873 -19.312 1.00 89.25 87 GLU A N 1
ATOM 643 C CA . GLU A 1 87 ? 6.498 -7.309 -19.552 1.00 89.25 87 GLU A CA 1
ATOM 644 C C . GLU A 1 87 ? 6.584 -8.048 -18.208 1.00 89.25 87 GLU A C 1
ATOM 646 O O . GLU A 1 87 ? 7.479 -7.844 -17.388 1.00 89.25 87 GLU A O 1
ATOM 651 N N . VAL A 1 88 ? 5.583 -8.878 -17.910 1.00 87.25 88 VAL A N 1
ATOM 652 C CA . VAL A 1 88 ? 5.485 -9.490 -16.575 1.00 87.25 88 VAL A CA 1
ATOM 653 C C . VAL A 1 88 ? 6.466 -10.645 -16.420 1.00 87.25 88 VAL A C 1
ATOM 655 O O . VAL A 1 88 ? 7.053 -10.795 -15.357 1.00 87.25 88 VAL A O 1
ATOM 658 N N . MET A 1 89 ? 6.646 -11.459 -17.455 1.00 89.44 89 MET A N 1
ATOM 659 C CA . MET A 1 89 ? 7.544 -12.611 -17.433 1.00 89.44 89 MET A CA 1
ATOM 660 C C . MET A 1 89 ? 8.816 -12.264 -18.201 1.00 89.44 89 MET A C 1
ATOM 662 O O . MET A 1 89 ? 8.733 -11.726 -19.293 1.00 89.44 89 MET A O 1
ATOM 666 N N . GLY A 1 90 ? 9.985 -12.563 -17.649 1.00 85.69 90 GLY A N 1
ATOM 667 C CA . GLY A 1 90 ? 11.275 -12.267 -18.278 1.00 85.69 90 GLY A CA 1
ATOM 668 C C . GLY A 1 90 ? 11.828 -10.869 -17.989 1.00 85.69 90 GLY A C 1
ATOM 669 O O . GLY A 1 90 ? 13.045 -10.735 -17.918 1.00 85.69 90 GLY A O 1
ATOM 670 N N . GLU A 1 91 ? 10.979 -9.864 -17.746 1.00 84.75 91 GLU A N 1
ATOM 671 C CA . GLU A 1 91 ? 11.409 -8.526 -17.300 1.00 84.75 91 GLU A CA 1
ATOM 672 C C . GLU A 1 91 ? 11.088 -8.304 -15.822 1.00 84.75 91 GLU A C 1
ATOM 674 O O . GLU A 1 91 ? 12.013 -8.249 -15.012 1.00 84.75 91 GLU A O 1
ATOM 679 N N . LEU A 1 92 ? 9.795 -8.195 -15.462 1.00 84.25 92 LEU A N 1
ATOM 680 C CA . LEU A 1 92 ? 9.407 -8.101 -14.059 1.00 84.25 92 LEU A CA 1
ATOM 681 C C . LEU A 1 92 ? 9.823 -9.403 -13.380 1.00 84.25 92 LEU A C 1
ATOM 683 O O . LEU A 1 92 ? 10.832 -9.391 -12.718 1.00 84.25 92 LEU A O 1
ATOM 687 N N . VAL A 1 93 ? 9.167 -10.539 -13.599 1.00 87.19 93 VAL A N 1
ATOM 688 C CA . VAL A 1 93 ? 9.539 -11.834 -13.003 1.00 87.19 93 VAL A CA 1
ATOM 689 C C . VAL A 1 93 ? 10.637 -12.522 -13.841 1.00 87.19 93 VAL A C 1
ATOM 691 O O . VAL A 1 93 ? 10.330 -13.051 -14.911 1.00 87.19 93 VAL A O 1
ATOM 694 N N . PRO A 1 94 ? 11.907 -12.569 -13.391 1.00 86.62 94 PRO A N 1
ATOM 695 C CA . PRO A 1 94 ? 13.014 -13.127 -14.144 1.00 86.62 94 PRO A CA 1
ATOM 696 C C . PRO A 1 94 ? 12.966 -14.653 -14.120 1.00 86.62 94 PRO A C 1
ATOM 698 O O . PRO A 1 94 ? 12.619 -15.282 -13.116 1.00 86.62 94 PRO A O 1
ATOM 701 N N . PHE A 1 95 ? 13.384 -15.265 -15.223 1.00 90.88 95 PHE A N 1
ATOM 702 C CA . PHE A 1 95 ? 13.490 -16.716 -15.317 1.00 90.88 95 PHE A CA 1
ATOM 703 C C . PHE A 1 95 ? 14.774 -17.238 -14.664 1.00 90.88 95 PHE A C 1
ATOM 705 O O . PHE A 1 95 ? 15.827 -16.603 -14.719 1.00 90.88 95 PHE A O 1
ATOM 712 N N . GLY A 1 96 ? 14.693 -18.420 -14.048 1.00 88.94 96 GLY A N 1
ATOM 713 C CA . GLY A 1 96 ? 15.858 -19.134 -13.509 1.00 88.94 96 GLY A CA 1
ATOM 714 C C . GLY A 1 96 ? 16.563 -18.453 -12.329 1.00 88.94 96 GLY A C 1
ATOM 715 O O . GLY A 1 96 ? 17.625 -18.911 -11.921 1.00 88.94 96 GLY A O 1
ATOM 716 N N . SER A 1 97 ? 15.985 -17.384 -11.776 1.00 83.19 97 SER A N 1
ATOM 717 C CA . SER A 1 97 ? 16.538 -16.617 -10.657 1.00 83.19 97 SER A CA 1
ATOM 718 C C . SER A 1 97 ? 15.545 -16.553 -9.501 1.00 83.19 97 SER A C 1
ATOM 720 O O . SER A 1 97 ? 14.331 -16.593 -9.705 1.00 83.19 97 SER A O 1
ATOM 722 N N . ALA A 1 98 ? 16.053 -16.421 -8.275 1.00 82.12 98 ALA A N 1
ATOM 723 C CA . ALA A 1 98 ? 15.202 -16.136 -7.128 1.00 82.12 98 ALA A CA 1
ATOM 724 C C . ALA A 1 98 ? 14.547 -14.756 -7.301 1.00 82.12 98 ALA A C 1
ATOM 726 O O . ALA A 1 98 ? 15.227 -13.742 -7.458 1.00 82.12 98 ALA A O 1
ATOM 727 N N . TRP A 1 99 ? 13.218 -14.726 -7.272 1.00 80.31 99 TRP A N 1
ATOM 728 C CA . TRP A 1 99 ? 12.430 -13.498 -7.309 1.00 80.31 99 TRP A CA 1
ATOM 729 C C . TRP A 1 99 ? 12.265 -12.913 -5.899 1.00 80.31 99 TRP A C 1
ATOM 731 O O . TRP A 1 99 ? 12.227 -13.658 -4.918 1.00 80.31 99 TRP A O 1
ATOM 741 N N . ARG A 1 100 ? 12.199 -11.577 -5.776 1.00 72.25 100 ARG A N 1
ATOM 742 C CA . ARG A 1 100 ? 12.192 -10.885 -4.471 1.00 72.25 100 ARG A CA 1
ATOM 743 C C . ARG A 1 100 ? 11.018 -11.328 -3.586 1.00 72.25 100 ARG A C 1
ATOM 745 O O . ARG A 1 100 ? 9.891 -11.477 -4.051 1.00 72.25 100 ARG A O 1
ATOM 752 N N . VAL A 1 101 ? 11.270 -11.414 -2.279 1.00 67.00 101 VAL A N 1
ATOM 753 C CA . VAL A 1 101 ? 10.239 -11.519 -1.235 1.00 67.00 101 VAL A CA 1
ATOM 754 C C . VAL A 1 101 ? 9.674 -10.128 -0.926 1.00 67.00 101 VAL A C 1
ATOM 756 O O . VAL A 1 101 ? 10.212 -9.414 -0.093 1.00 67.00 101 VAL A O 1
ATOM 759 N N . GLY A 1 102 ? 8.613 -9.731 -1.636 1.00 68.25 102 GLY A N 1
ATOM 760 C CA . GLY A 1 102 ? 7.866 -8.482 -1.405 1.00 68.25 102 GLY A CA 1
ATOM 761 C C . GLY A 1 102 ? 8.604 -7.195 -1.816 1.00 68.25 102 GLY A C 1
ATOM 762 O O . GLY A 1 102 ? 9.754 -6.970 -1.455 1.00 68.25 102 GLY A O 1
ATOM 763 N N . ALA A 1 103 ? 7.945 -6.329 -2.591 1.00 75.81 103 ALA A N 1
ATOM 764 C CA . ALA A 1 103 ? 8.510 -5.042 -3.023 1.00 75.81 103 ALA A CA 1
ATOM 765 C C . ALA A 1 103 ? 8.156 -3.869 -2.085 1.00 75.81 103 ALA A C 1
ATOM 767 O O . ALA A 1 103 ? 8.869 -2.869 -2.065 1.00 75.81 103 ALA A O 1
ATOM 768 N N . ASP A 1 104 ? 7.088 -4.020 -1.296 1.00 86.81 104 ASP A N 1
ATOM 769 C CA . ASP A 1 104 ? 6.411 -2.957 -0.544 1.00 86.81 104 ASP A CA 1
ATOM 770 C C . ASP A 1 104 ? 6.069 -3.407 0.893 1.00 86.81 104 ASP A C 1
ATOM 772 O O . ASP A 1 104 ? 6.406 -4.519 1.309 1.00 86.81 104 ASP A O 1
ATOM 776 N N . GLU A 1 105 ? 5.395 -2.548 1.665 1.00 89.94 105 GLU A N 1
ATOM 777 C CA . GLU A 1 105 ? 4.901 -2.861 3.007 1.00 89.94 105 GLU A CA 1
ATOM 778 C C . GLU A 1 105 ? 3.921 -4.039 3.003 1.00 89.94 105 GLU A C 1
ATOM 780 O O . GLU A 1 105 ? 3.120 -4.229 2.080 1.00 89.94 105 GLU A O 1
ATOM 785 N N . ALA A 1 106 ? 3.937 -4.806 4.095 1.00 89.06 106 ALA A N 1
ATOM 786 C CA . ALA A 1 106 ? 3.047 -5.942 4.279 1.00 89.06 106 ALA A CA 1
ATOM 787 C C . ALA A 1 106 ? 1.570 -5.543 4.131 1.00 89.06 106 ALA A C 1
ATOM 789 O O . ALA A 1 106 ? 1.167 -4.415 4.426 1.00 89.06 106 ALA A O 1
ATOM 790 N N . THR A 1 107 ? 0.742 -6.484 3.680 1.00 90.44 107 THR A N 1
ATOM 791 C CA . THR A 1 107 ? -0.716 -6.310 3.739 1.00 90.44 107 THR A CA 1
ATOM 792 C C . THR A 1 107 ? -1.131 -6.184 5.204 1.00 90.44 107 THR A C 1
ATOM 794 O O . THR A 1 107 ? -0.725 -7.009 6.022 1.00 90.44 107 THR A O 1
ATOM 797 N N . ALA A 1 108 ? -1.899 -5.147 5.538 1.00 90.56 108 ALA A N 1
ATOM 798 C CA . ALA A 1 108 ? -2.286 -4.827 6.909 1.00 90.56 108 ALA A CA 1
ATOM 799 C C . ALA A 1 108 ? -3.806 -4.705 7.034 1.00 90.56 108 ALA A C 1
ATOM 801 O O . ALA A 1 108 ? -4.468 -4.176 6.142 1.00 90.56 108 ALA A O 1
ATOM 802 N N . LEU A 1 109 ? -4.338 -5.196 8.151 1.00 90.25 109 LEU A N 1
ATOM 803 C CA . LEU A 1 109 ? -5.745 -5.092 8.513 1.00 90.25 109 LEU A CA 1
ATOM 804 C C . LEU A 1 109 ? -5.854 -4.333 9.836 1.00 90.25 109 LEU A C 1
ATOM 806 O O . LEU A 1 109 ? -5.378 -4.809 10.867 1.00 90.25 109 LEU A O 1
ATOM 810 N N . HIS A 1 110 ? -6.494 -3.172 9.793 1.00 87.19 110 HIS A N 1
ATOM 811 C CA . HIS A 1 110 ? -6.755 -2.317 10.947 1.00 87.19 110 HIS A CA 1
ATOM 812 C C . HIS A 1 110 ? -8.219 -2.491 11.346 1.00 87.19 110 HIS A C 1
ATOM 814 O O . HIS A 1 110 ? -9.082 -2.430 10.480 1.00 87.19 110 HIS A O 1
ATOM 820 N N . LEU A 1 111 ? -8.514 -2.748 12.621 1.00 85.75 111 LEU A N 1
ATOM 821 C CA . LEU A 1 111 ? -9.877 -2.990 13.115 1.00 85.75 111 LEU A CA 1
ATOM 822 C C . LEU A 1 111 ? -10.154 -2.070 14.305 1.00 85.75 111 LEU A C 1
ATOM 824 O O . LEU A 1 111 ? -9.318 -1.971 15.201 1.00 85.75 111 LEU A O 1
ATOM 828 N N . THR A 1 112 ? -11.327 -1.439 14.335 1.00 78.62 112 THR A N 1
ATOM 829 C CA . THR A 1 112 ? -11.760 -0.584 15.453 1.00 78.62 112 THR A CA 1
ATOM 830 C C . THR A 1 112 ? -12.455 -1.375 16.567 1.00 78.62 112 THR A C 1
ATOM 832 O O . THR A 1 112 ? -12.473 -0.942 17.716 1.00 78.62 112 THR A O 1
ATOM 835 N N . GLY A 1 113 ? -13.027 -2.539 16.235 1.00 69.75 113 GLY A N 1
ATOM 836 C CA . GLY A 1 113 ? -13.809 -3.375 17.149 1.00 69.75 113 GLY A CA 1
ATOM 837 C C . GLY A 1 113 ? -13.008 -4.480 17.858 1.00 69.75 113 GLY A C 1
ATOM 838 O O . GLY A 1 113 ? -11.879 -4.797 17.467 1.00 69.75 113 GLY A O 1
ATOM 839 N N . PRO A 1 114 ? -13.589 -5.112 18.898 1.00 65.38 114 PRO A N 1
ATOM 840 C CA . PRO A 1 114 ? -12.983 -6.261 19.559 1.00 65.38 114 PRO A CA 1
ATOM 841 C C . PRO A 1 114 ? -12.728 -7.396 18.559 1.00 65.38 114 PRO A C 1
ATOM 843 O O . PRO A 1 114 ? -13.536 -7.675 17.672 1.00 65.38 114 PRO A O 1
ATOM 846 N N . ARG A 1 115 ? -11.577 -8.062 18.716 1.00 57.97 115 ARG A N 1
ATOM 847 C CA . ARG A 1 115 ? -11.164 -9.188 17.867 1.00 57.97 115 ARG A CA 1
ATOM 848 C C . ARG A 1 115 ? -12.246 -10.268 17.905 1.00 57.97 115 ARG A C 1
ATOM 850 O O . ARG A 1 115 ? -12.689 -10.631 18.990 1.00 57.97 115 ARG A O 1
ATOM 857 N N . PHE A 1 116 ? -12.647 -10.736 16.721 1.00 60.00 116 PHE A N 1
ATOM 858 C CA . PHE A 1 116 ? -13.678 -11.747 16.467 1.00 60.00 116 PHE A CA 1
ATOM 859 C C . PHE A 1 116 ? -13.963 -12.663 17.664 1.00 60.00 116 PHE A C 1
ATOM 861 O O . PHE A 1 116 ? -13.115 -13.465 18.061 1.00 60.00 116 PHE A O 1
ATOM 868 N N . HIS A 1 117 ? -15.178 -12.586 18.213 1.00 65.56 117 HIS A N 1
ATOM 869 C CA . HIS A 1 117 ? -15.627 -13.601 19.154 1.00 65.56 117 HIS A CA 1
ATOM 870 C C . HIS A 1 117 ? -15.991 -14.852 18.340 1.00 65.56 117 HIS A C 1
ATOM 872 O O . HIS A 1 117 ? -16.957 -14.877 17.581 1.00 65.56 117 HIS A O 1
ATOM 878 N N . TRP A 1 118 ? -15.187 -15.908 18.441 1.00 58.38 118 TRP A N 1
ATOM 879 C CA . TRP A 1 118 ? -15.539 -17.188 17.831 1.00 58.38 118 TRP A CA 1
ATOM 880 C C . TRP A 1 118 ? -16.717 -17.786 18.604 1.00 58.38 118 TRP A C 1
ATOM 882 O O . TRP A 1 118 ? -16.547 -18.322 19.703 1.00 58.38 118 TRP A O 1
ATOM 892 N N . ARG A 1 119 ? -17.936 -17.672 18.063 1.00 68.56 119 ARG A N 1
ATOM 893 C CA . ARG A 1 119 ? -19.096 -18.370 18.622 1.00 68.56 119 ARG A CA 1
ATOM 894 C C . ARG A 1 119 ? -18.956 -19.842 18.234 1.00 68.56 119 ARG A C 1
ATOM 896 O O . ARG A 1 119 ? -19.239 -20.223 17.103 1.00 68.56 119 ARG A 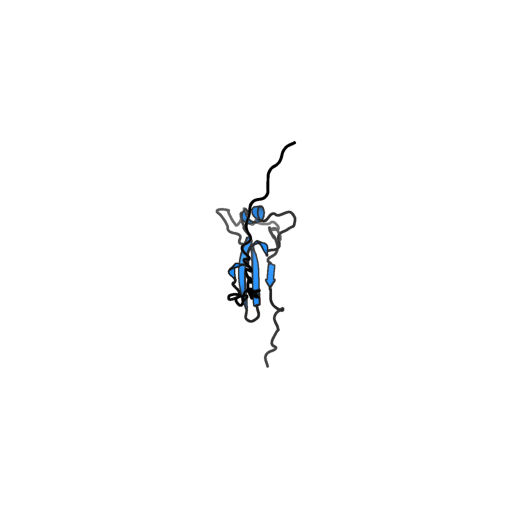O 1
ATOM 903 N N . ARG A 1 120 ? -18.451 -20.664 19.159 1.00 63.12 120 ARG A N 1
ATOM 904 C CA . ARG A 1 120 ? -18.400 -22.120 18.984 1.00 63.12 120 ARG A CA 1
ATOM 905 C C . ARG A 1 120 ? -19.841 -22.587 18.741 1.00 63.12 120 ARG A C 1
ATOM 907 O O . ARG A 1 120 ? -20.687 -22.381 19.609 1.00 63.12 120 ARG A O 1
ATOM 914 N N . GLY A 1 121 ? -20.114 -23.103 17.543 1.00 69.81 121 GLY A N 1
ATOM 915 C CA . GLY A 1 121 ? -21.420 -23.659 17.194 1.00 69.81 121 GLY A CA 1
ATOM 916 C C . GLY A 1 121 ? -21.824 -24.729 18.205 1.00 69.81 121 GLY A C 1
ATOM 917 O O . GLY A 1 121 ? -20.974 -25.512 18.636 1.00 69.81 121 GLY A O 1
ATOM 918 N N . SER A 1 122 ? -23.088 -24.670 18.621 1.00 50.09 122 SER A N 1
ATOM 919 C CA . SER A 1 122 ? -23.767 -25.662 19.458 1.00 50.09 122 SER A CA 1
ATOM 920 C C . SER A 1 122 ? -23.881 -27.005 18.757 1.00 50.09 122 SER A C 1
ATOM 922 O O . SER A 1 122 ? -24.248 -26.966 17.560 1.00 50.09 122 SER A O 1
#

Sequence (122 aa):
MRHQRFAGSLLIGVSVGLLACGGNAETQAAPEEMQVADLTMDECWLRPETSQEDARARVSPRSVTPVTFENGQGVLCYGAPSARGREVMGELVPFGSAWRVGADEATALHLTGPRFHWRRGS

Radius of gyration: 32.85 Å; chains: 1; bounding box: 49×106×56 Å

Foldseek 3Di:
DDDDDDDDDDDDDPPPDDPPPPPPPPVPDDPPDPDLVVQDPVPDDFDPPDDPVNQCPDQFHWDWDKDDDPFWIKIWIDTRHDCNVPDVECGVPNPPDDHDDDDGDDTDIGIPGDDDDPPDDD

pLDDT: mean 73.25, std 17.08, range [40.31, 92.5]